Protein AF-A0A368YWU9-F1 (afdb_monomer_lite)

pLDDT: mean 90.57, std 8.55, range [46.53, 96.56]

Structure (mmCIF, N/CA/C/O backbone):
data_AF-A0A368YWU9-F1
#
_entry.id   AF-A0A368YWU9-F1
#
loop_
_atom_site.group_PDB
_atom_site.id
_atom_site.type_symbol
_atom_site.label_atom_id
_atom_site.label_alt_id
_atom_site.label_comp_id
_atom_site.label_asym_id
_atom_site.label_entity_id
_atom_site.label_seq_id
_atom_site.pdbx_PDB_ins_code
_atom_site.Cartn_x
_atom_site.Cartn_y
_atom_site.Cartn_z
_atom_site.occupancy
_atom_site.B_iso_or_equiv
_atom_site.auth_seq_id
_atom_site.auth_comp_id
_atom_site.auth_asym_id
_atom_site.auth_atom_id
_atom_site.pdbx_PDB_model_num
ATOM 1 N N . MET A 1 1 ? -7.629 -11.493 5.657 1.00 71.19 1 MET A N 1
ATOM 2 C CA . MET A 1 1 ? -8.142 -10.987 4.360 1.00 71.19 1 MET A CA 1
ATOM 3 C C . MET A 1 1 ? -7.750 -9.534 4.087 1.00 71.19 1 MET A C 1
ATOM 5 O O . MET A 1 1 ? -7.034 -9.295 3.125 1.00 71.19 1 MET A O 1
ATOM 9 N N . GLU A 1 2 ? -8.164 -8.543 4.888 1.00 77.88 2 GLU A N 1
ATOM 10 C CA . GLU A 1 2 ? -7.847 -7.125 4.590 1.00 77.88 2 GLU A CA 1
ATOM 11 C C . GLU A 1 2 ? -6.417 -6.693 4.933 1.00 77.88 2 GLU A C 1
ATO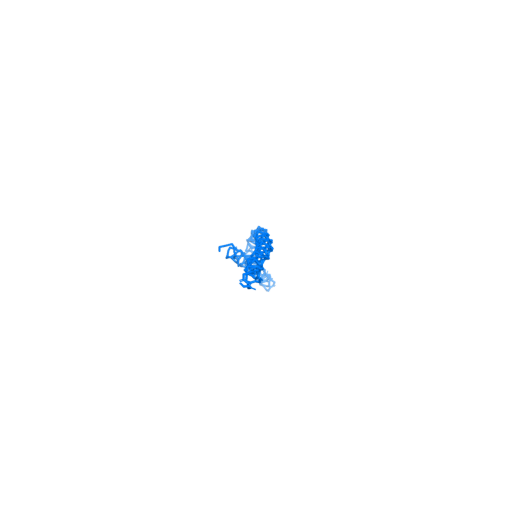M 13 O O . GLU A 1 2 ? -5.836 -5.877 4.215 1.00 77.88 2 GLU A O 1
ATOM 18 N N . GLU A 1 3 ? -5.835 -7.245 5.999 1.00 80.19 3 GLU A N 1
ATOM 19 C CA . GLU A 1 3 ? -4.421 -7.035 6.332 1.00 80.19 3 GLU A CA 1
ATOM 20 C C . GLU A 1 3 ? -3.502 -7.703 5.302 1.00 80.19 3 GLU A C 1
ATOM 22 O O . GLU A 1 3 ? -2.507 -7.112 4.885 1.00 80.19 3 GLU A O 1
ATOM 27 N N . ASP A 1 4 ? -3.875 -8.889 4.815 1.00 88.25 4 ASP A N 1
ATOM 28 C CA . ASP A 1 4 ? -3.155 -9.588 3.743 1.00 88.25 4 ASP A CA 1
ATOM 29 C C . ASP A 1 4 ? -3.191 -8.785 2.443 1.00 88.25 4 ASP A C 1
ATOM 31 O O . ASP A 1 4 ? -2.164 -8.617 1.784 1.00 88.25 4 ASP A O 1
ATOM 35 N N . ARG A 1 5 ? -4.354 -8.202 2.114 1.00 89.50 5 ARG A N 1
ATOM 36 C CA . ARG A 1 5 ? -4.494 -7.282 0.981 1.00 89.50 5 ARG A CA 1
ATOM 37 C C . ARG A 1 5 ? -3.580 -6.068 1.141 1.00 89.50 5 ARG A C 1
ATOM 39 O O . ARG A 1 5 ? -2.879 -5.718 0.199 1.00 89.50 5 ARG A O 1
ATOM 46 N N . TYR A 1 6 ? -3.539 -5.448 2.319 1.00 90.94 6 TYR A N 1
ATOM 47 C CA . TYR A 1 6 ? -2.643 -4.317 2.579 1.00 90.94 6 TYR A CA 1
ATOM 48 C C . TYR A 1 6 ? -1.164 -4.689 2.390 1.00 90.94 6 TYR A C 1
ATOM 50 O O . TYR A 1 6 ? -0.434 -3.972 1.704 1.00 90.94 6 TYR A O 1
ATOM 58 N N . ARG A 1 7 ? -0.731 -5.838 2.925 1.00 91.94 7 ARG A N 1
ATOM 59 C CA . ARG A 1 7 ? 0.643 -6.346 2.757 1.00 91.94 7 ARG A CA 1
ATOM 60 C C . ARG A 1 7 ? 0.982 -6.611 1.291 1.00 91.94 7 ARG A C 1
ATOM 62 O O . ARG A 1 7 ? 2.070 -6.250 0.844 1.00 91.94 7 ARG A O 1
ATOM 69 N N . LEU A 1 8 ? 0.053 -7.194 0.534 1.00 94.19 8 LEU A N 1
ATOM 70 C CA . LEU A 1 8 ? 0.229 -7.428 -0.898 1.00 94.19 8 LEU A CA 1
ATOM 71 C C . LEU A 1 8 ? 0.401 -6.107 -1.660 1.00 94.19 8 LEU A C 1
ATOM 73 O O . LEU A 1 8 ? 1.345 -5.961 -2.432 1.00 94.19 8 LEU A O 1
ATOM 77 N N . LEU A 1 9 ? -0.444 -5.111 -1.380 1.00 92.56 9 LEU A N 1
ATOM 78 C CA . LEU A 1 9 ? -0.342 -3.789 -2.002 1.00 92.56 9 LEU A CA 1
ATOM 79 C C . LEU A 1 9 ? 0.992 -3.096 -1.686 1.00 92.56 9 LEU A C 1
ATOM 81 O O . LEU A 1 9 ? 1.583 -2.469 -2.566 1.00 92.56 9 LEU A O 1
ATOM 85 N N . GLN A 1 10 ? 1.489 -3.227 -0.453 1.00 93.75 10 GLN A N 1
ATOM 86 C CA . GLN A 1 10 ? 2.806 -2.712 -0.074 1.00 93.75 10 GLN A CA 1
ATOM 87 C C . GLN A 1 10 ? 3.944 -3.418 -0.816 1.00 93.75 10 GLN A C 1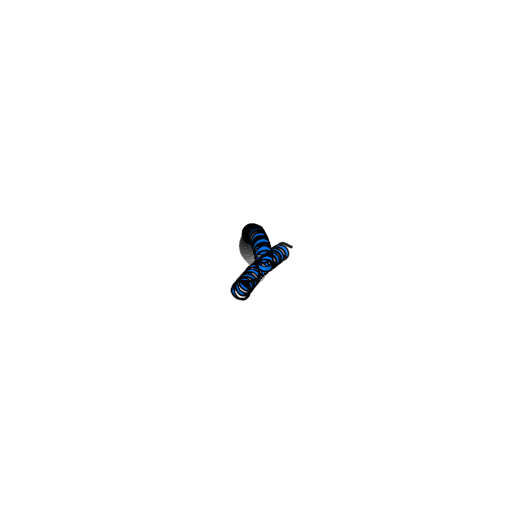
ATOM 89 O O . GLN A 1 10 ? 4.887 -2.755 -1.254 1.00 93.75 10 GLN A O 1
ATOM 94 N N . LYS A 1 11 ? 3.859 -4.743 -0.975 1.00 96.06 11 LYS A N 1
ATOM 95 C CA . LYS A 1 11 ? 4.839 -5.522 -1.738 1.00 96.06 11 LYS A CA 1
ATOM 96 C C . LYS A 1 11 ? 4.874 -5.067 -3.196 1.00 96.06 11 LYS A C 1
ATOM 98 O O . LYS A 1 11 ? 5.943 -4.703 -3.680 1.00 96.06 11 LYS A O 1
ATOM 103 N N . ASP A 1 12 ? 3.715 -4.987 -3.846 1.00 93.00 12 ASP A N 1
ATOM 104 C CA . ASP A 1 12 ? 3.594 -4.520 -5.230 1.00 93.00 12 ASP A CA 1
ATOM 105 C C . ASP A 1 12 ? 4.174 -3.109 -5.404 1.00 93.00 12 ASP A C 1
ATOM 107 O O . ASP A 1 12 ? 4.908 -2.834 -6.354 1.00 93.00 12 ASP A O 1
ATOM 111 N N . LEU A 1 13 ? 3.874 -2.201 -4.468 1.00 94.62 13 LEU A N 1
ATOM 112 C CA . LEU A 1 13 ? 4.416 -0.845 -4.476 1.00 94.62 13 LEU A CA 1
ATOM 113 C C . LEU A 1 13 ? 5.946 -0.851 -4.364 1.00 94.62 13 LEU A C 1
ATOM 115 O O . LEU A 1 13 ? 6.628 -0.092 -5.058 1.00 94.62 13 LEU A O 1
ATOM 119 N N . ASN A 1 14 ? 6.496 -1.697 -3.495 1.00 95.31 14 ASN A N 1
ATOM 120 C CA . ASN A 1 14 ? 7.938 -1.821 -3.334 1.00 95.31 14 ASN A CA 1
ATOM 121 C C . ASN A 1 14 ? 8.601 -2.378 -4.602 1.00 95.31 14 ASN A C 1
ATOM 123 O O . ASN A 1 14 ? 9.647 -1.887 -5.023 1.00 95.31 14 ASN A O 1
ATOM 127 N N . ASP A 1 15 ? 7.967 -3.346 -5.259 1.00 95.88 15 ASP A N 1
ATOM 128 C CA . ASP A 1 15 ? 8.454 -3.904 -6.518 1.00 95.88 15 ASP A CA 1
ATOM 129 C C . ASP A 1 15 ? 8.444 -2.858 -7.645 1.00 95.88 15 ASP A C 1
ATOM 131 O O . ASP A 1 15 ? 9.390 -2.793 -8.435 1.00 95.88 15 ASP A O 1
ATOM 135 N N . LEU A 1 16 ? 7.439 -1.975 -7.693 1.00 93.62 16 LEU A N 1
ATOM 136 C CA . LEU A 1 16 ? 7.424 -0.832 -8.617 1.00 93.62 16 LEU A CA 1
ATOM 137 C C . LEU A 1 16 ? 8.557 0.164 -8.325 1.00 93.62 16 LEU A C 1
ATOM 139 O O . LEU A 1 16 ? 9.212 0.626 -9.259 1.00 93.62 16 LEU A O 1
ATOM 143 N N . LYS A 1 17 ? 8.838 0.462 -7.049 1.00 93.50 17 LYS A N 1
ATOM 144 C CA . LYS A 1 17 ? 9.973 1.320 -6.658 1.00 93.50 17 LYS A CA 1
ATOM 145 C C . LYS A 1 17 ? 11.309 0.714 -7.089 1.00 93.50 17 LYS A C 1
ATOM 147 O O . LYS A 1 17 ? 12.120 1.409 -7.692 1.00 93.50 17 LYS A O 1
ATOM 152 N N . LYS A 1 18 ? 11.506 -0.588 -6.864 1.00 96.19 18 LYS A N 1
ATOM 153 C CA . LYS A 1 18 ? 12.708 -1.309 -7.315 1.00 96.19 18 LYS A CA 1
ATOM 154 C C . LYS A 1 18 ? 12.862 -1.287 -8.834 1.00 96.19 18 LYS A C 1
ATOM 156 O O . LYS A 1 18 ? 13.975 -1.138 -9.324 1.00 96.19 18 LYS A O 1
ATOM 161 N N . LYS A 1 19 ? 11.767 -1.431 -9.589 1.00 94.12 19 LYS A N 1
ATOM 162 C CA . LYS A 1 19 ? 11.798 -1.334 -11.057 1.00 94.12 19 LYS A CA 1
ATOM 163 C C . LYS A 1 19 ? 12.231 0.054 -11.532 1.00 94.12 19 LYS A C 1
ATOM 165 O O . LYS A 1 19 ? 13.054 0.130 -12.435 1.00 94.12 19 LYS A O 1
ATOM 170 N N . LEU A 1 20 ? 11.728 1.127 -10.918 1.00 93.69 20 LEU A N 1
ATOM 171 C CA . LEU A 1 20 ? 12.166 2.492 -11.241 1.00 93.69 20 LEU A CA 1
ATOM 172 C C . LEU A 1 20 ? 13.653 2.699 -10.948 1.00 93.69 20 LEU A C 1
ATOM 174 O O . LEU A 1 20 ? 14.360 3.260 -11.779 1.00 93.69 20 LEU A O 1
ATOM 178 N N . GLU A 1 21 ? 14.135 2.195 -9.812 1.00 94.88 21 GLU A N 1
ATOM 179 C CA . GLU A 1 21 ? 15.552 2.309 -9.457 1.00 94.88 21 GLU A CA 1
ATOM 180 C C . GLU A 1 21 ? 16.448 1.582 -10.466 1.00 94.88 21 GLU A C 1
ATOM 182 O O . GLU A 1 21 ? 17.441 2.134 -10.931 1.00 94.88 21 GLU A O 1
ATOM 187 N N . LYS A 1 22 ? 16.052 0.376 -10.895 1.00 94.81 22 LYS A N 1
ATOM 188 C CA . LYS A 1 22 ? 16.763 -0.352 -11.955 1.00 94.81 22 LYS A CA 1
ATOM 189 C C . LYS A 1 22 ? 16.821 0.439 -13.260 1.00 94.81 22 LYS A C 1
ATOM 191 O O . LYS A 1 22 ? 17.891 0.541 -13.846 1.00 94.81 22 LYS A O 1
ATOM 196 N N . ILE A 1 23 ? 15.706 1.039 -13.682 1.00 93.44 23 ILE A N 1
ATOM 197 C CA . ILE A 1 23 ? 15.664 1.875 -14.893 1.00 93.44 23 ILE A CA 1
ATOM 198 C C . ILE A 1 23 ? 16.618 3.066 -14.769 1.00 93.44 23 ILE A C 1
ATOM 200 O O . ILE A 1 23 ? 17.291 3.418 -15.737 1.00 93.44 23 ILE A O 1
ATOM 204 N N . LYS A 1 24 ? 16.693 3.690 -13.590 1.00 93.44 24 LYS A N 1
ATOM 205 C CA . LYS A 1 24 ? 17.603 4.810 -13.340 1.00 93.44 24 LYS A CA 1
ATOM 206 C C . LYS A 1 24 ? 19.067 4.383 -13.480 1.00 93.44 24 LYS A C 1
ATOM 208 O O . LYS A 1 24 ? 19.800 5.012 -14.239 1.00 93.44 24 LYS A O 1
ATOM 213 N N . ILE A 1 25 ? 19.448 3.281 -12.834 1.00 94.69 25 ILE A N 1
ATOM 214 C CA . ILE A 1 25 ? 20.800 2.709 -12.924 1.00 94.69 25 ILE A CA 1
ATOM 215 C C . ILE A 1 25 ? 21.134 2.337 -14.377 1.00 94.69 25 ILE A C 1
ATOM 217 O O . ILE A 1 25 ? 22.195 2.689 -14.884 1.00 94.69 25 ILE A O 1
ATOM 221 N N . GLU A 1 26 ? 20.216 1.678 -15.090 1.00 92.31 26 GLU A N 1
ATOM 222 C CA . GLU A 1 26 ? 20.405 1.327 -16.504 1.00 92.31 26 GLU A CA 1
ATOM 223 C C . GLU A 1 26 ? 20.635 2.564 -17.382 1.00 92.31 26 GLU A C 1
ATOM 225 O O . GLU A 1 26 ? 21.516 2.559 -18.242 1.00 92.31 26 GLU A O 1
ATOM 230 N N . LYS A 1 27 ? 19.876 3.646 -17.162 1.00 91.88 27 LYS A N 1
ATOM 231 C CA . LYS A 1 27 ? 20.075 4.910 -17.884 1.00 91.88 27 LYS A CA 1
ATOM 232 C C . LYS A 1 27 ? 21.444 5.512 -17.598 1.00 91.88 27 LYS A C 1
ATOM 234 O O . LYS A 1 27 ? 22.109 5.935 -18.540 1.00 91.88 27 LYS A O 1
ATOM 239 N N . GLU A 1 28 ? 21.859 5.556 -16.335 1.00 92.50 28 GLU A N 1
ATOM 240 C CA . GLU A 1 28 ? 23.174 6.070 -15.932 1.00 92.50 28 GLU A CA 1
ATOM 241 C C . GLU A 1 28 ? 24.311 5.282 -16.599 1.00 92.50 28 GLU A C 1
ATOM 243 O O . GLU A 1 28 ? 25.212 5.894 -17.177 1.00 92.50 28 GLU A O 1
ATOM 248 N N . ASN A 1 29 ? 24.208 3.950 -16.634 1.00 91.81 29 ASN A N 1
ATOM 249 C CA . ASN A 1 29 ? 25.170 3.082 -17.319 1.00 91.81 29 ASN A CA 1
ATOM 250 C C . ASN A 1 29 ? 25.234 3.368 -18.824 1.00 91.81 29 ASN A C 1
ATOM 252 O O . ASN A 1 29 ? 26.315 3.481 -19.397 1.00 91.81 29 ASN A O 1
ATOM 256 N N . ILE A 1 30 ? 24.085 3.551 -19.478 1.00 90.38 30 ILE A N 1
ATOM 257 C CA . ILE A 1 30 ? 24.052 3.885 -20.908 1.00 90.38 30 ILE A CA 1
ATOM 258 C C . ILE A 1 30 ? 24.659 5.264 -21.169 1.00 90.38 30 ILE A C 1
ATOM 260 O O . ILE A 1 30 ? 25.389 5.435 -22.141 1.00 90.38 30 ILE A O 1
ATOM 264 N N . PHE A 1 31 ? 24.407 6.251 -20.306 1.00 89.38 31 PHE A N 1
ATOM 265 C CA . PHE A 1 31 ? 25.053 7.559 -20.424 1.00 89.38 31 PHE A CA 1
ATOM 266 C C . PHE A 1 31 ? 26.568 7.491 -20.202 1.00 89.38 31 PHE A C 1
ATOM 268 O O . PHE A 1 31 ? 27.299 8.256 -20.831 1.00 89.38 31 PHE A O 1
ATOM 275 N N . ALA A 1 32 ? 27.056 6.605 -19.331 1.00 89.56 32 ALA A N 1
ATOM 276 C CA . ALA A 1 32 ? 28.487 6.344 -19.188 1.00 89.56 32 ALA A CA 1
ATOM 277 C C . ALA A 1 32 ? 29.072 5.758 -20.485 1.00 89.56 32 ALA A C 1
ATOM 279 O O . ALA A 1 32 ? 29.982 6.354 -21.056 1.00 89.56 32 ALA A O 1
ATOM 280 N N . HIS A 1 33 ? 28.460 4.703 -21.032 1.00 87.62 33 HIS A N 1
ATOM 281 C CA . HIS A 1 33 ? 28.897 4.097 -22.294 1.00 87.62 33 HIS A CA 1
ATOM 282 C C . HIS A 1 33 ? 28.858 5.062 -23.483 1.00 87.62 33 HIS A C 1
ATOM 284 O O . HIS A 1 33 ? 29.768 5.062 -24.306 1.00 87.62 33 HIS A O 1
ATOM 290 N N . LEU A 1 34 ? 27.837 5.919 -23.570 1.00 86.62 34 LEU A N 1
ATOM 291 C CA . LEU A 1 34 ? 27.744 6.948 -24.608 1.00 86.62 34 LEU A CA 1
ATOM 292 C C . LEU A 1 34 ? 28.868 7.990 -24.521 1.00 86.62 34 LEU A C 1
ATOM 294 O O . LEU A 1 34 ? 29.258 8.540 -25.548 1.00 86.62 34 LEU A O 1
ATOM 298 N N . ARG A 1 35 ? 29.372 8.282 -23.315 1.00 85.75 35 ARG A N 1
ATOM 299 C CA . ARG A 1 35 ? 30.499 9.205 -23.116 1.00 85.75 35 ARG A CA 1
ATOM 300 C C . ARG A 1 35 ? 31.832 8.568 -23.492 1.00 85.75 35 ARG A C 1
ATOM 302 O O . ARG A 1 35 ? 32.656 9.242 -24.096 1.00 85.75 35 ARG A O 1
ATOM 309 N N . GLU A 1 36 ? 32.025 7.295 -23.158 1.00 87.50 36 GLU A N 1
ATOM 310 C CA . GLU A 1 36 ? 33.260 6.555 -23.454 1.00 87.50 36 GLU A CA 1
ATOM 311 C C . GLU A 1 36 ? 33.378 6.192 -24.943 1.00 87.50 36 GLU A C 1
ATOM 313 O O . GLU A 1 36 ? 34.437 6.361 -25.538 1.00 87.50 36 GLU A O 1
ATOM 318 N N . ASN A 1 37 ? 32.273 5.775 -25.571 1.00 83.00 37 ASN A N 1
ATOM 319 C CA . ASN A 1 37 ? 32.238 5.268 -26.949 1.00 83.00 37 ASN A CA 1
ATOM 320 C C . ASN A 1 37 ? 31.567 6.247 -27.927 1.00 83.00 37 ASN A C 1
ATOM 322 O O . ASN A 1 37 ? 30.898 5.846 -28.881 1.00 83.00 37 ASN A O 1
ATOM 326 N N . GLY A 1 38 ? 31.722 7.551 -27.687 1.00 72.06 38 GLY A N 1
ATOM 327 C CA . GLY A 1 38 ? 31.047 8.615 -28.440 1.00 72.06 38 GLY A CA 1
ATOM 328 C C . GLY A 1 38 ? 31.349 8.649 -29.947 1.00 72.06 38 GLY A C 1
ATOM 329 O O . GLY A 1 38 ? 30.605 9.277 -30.696 1.00 72.06 38 GLY A O 1
ATOM 330 N N . SER A 1 39 ? 32.410 7.974 -30.395 1.00 78.81 39 SER A N 1
ATOM 331 C CA . SER A 1 39 ? 32.834 7.895 -31.797 1.00 78.81 39 SER A CA 1
ATOM 332 C C . SER A 1 39 ? 32.071 6.859 -32.633 1.00 78.81 39 SER A C 1
ATOM 334 O O . SER A 1 39 ? 32.056 6.984 -33.858 1.00 78.81 39 SER A O 1
ATOM 336 N N . ASP A 1 40 ? 31.411 5.870 -32.017 1.00 87.56 40 ASP A N 1
ATOM 337 C CA . ASP A 1 40 ? 30.589 4.896 -32.744 1.00 87.56 40 ASP A CA 1
ATOM 338 C C . ASP A 1 40 ? 29.168 5.442 -32.949 1.00 87.56 40 ASP A C 1
ATOM 340 O O . ASP A 1 40 ? 28.346 5.525 -32.026 1.00 87.56 40 ASP A O 1
ATOM 344 N N . LEU A 1 41 ? 28.884 5.831 -34.193 1.00 85.25 41 LEU A N 1
ATOM 345 C CA . LEU A 1 41 ? 27.620 6.437 -34.595 1.00 85.25 41 LEU A CA 1
ATOM 346 C C . LEU A 1 41 ? 26.433 5.465 -34.471 1.00 85.25 41 LEU A C 1
ATOM 348 O O . LEU A 1 41 ? 25.346 5.876 -34.059 1.00 85.25 41 LEU A O 1
ATOM 352 N N . TRP A 1 42 ? 26.627 4.188 -34.813 1.00 87.00 42 TRP A N 1
ATOM 353 C CA . TRP A 1 42 ? 25.559 3.184 -34.790 1.00 87.00 42 TRP A CA 1
ATOM 354 C C . TRP A 1 42 ? 25.170 2.851 -33.356 1.00 87.00 42 TRP A C 1
ATOM 356 O O . TRP A 1 42 ? 23.990 2.912 -32.999 1.00 87.00 42 TRP A O 1
ATOM 366 N N . LEU A 1 43 ? 26.176 2.634 -32.509 1.00 85.81 43 LEU A N 1
ATOM 367 C CA . LEU A 1 43 ? 25.991 2.406 -31.082 1.00 85.81 43 LEU A CA 1
ATOM 368 C C . LEU A 1 43 ? 25.281 3.593 -30.405 1.00 85.81 43 LEU A C 1
ATOM 370 O O . LEU A 1 43 ? 24.362 3.413 -29.603 1.00 85.81 43 LEU A O 1
ATOM 374 N N . ASN A 1 44 ? 25.636 4.824 -30.788 1.00 86.25 44 ASN A N 1
ATOM 375 C CA . ASN A 1 44 ? 24.970 6.038 -30.315 1.00 86.25 44 ASN A CA 1
ATOM 376 C C . ASN A 1 44 ? 23.480 6.087 -30.682 1.00 86.25 44 ASN A C 1
ATOM 378 O O . ASN A 1 44 ? 22.641 6.443 -29.846 1.00 86.25 44 ASN A O 1
ATOM 382 N N . ILE A 1 45 ? 23.139 5.761 -31.931 1.00 89.38 45 ILE A N 1
ATOM 383 C CA . ILE A 1 45 ? 21.751 5.758 -32.409 1.00 89.38 45 ILE A CA 1
ATOM 384 C C . ILE A 1 45 ? 20.922 4.736 -31.625 1.00 89.38 45 ILE A C 1
ATOM 386 O O . ILE A 1 45 ? 19.816 5.059 -31.172 1.00 89.38 45 ILE A O 1
ATOM 390 N N . ASP A 1 46 ? 21.451 3.533 -31.422 1.00 90.00 46 ASP A N 1
ATOM 391 C CA . ASP A 1 46 ? 20.736 2.461 -30.734 1.00 90.00 46 ASP A CA 1
ATOM 392 C C . ASP A 1 46 ? 20.551 2.750 -29.244 1.00 90.00 46 ASP A C 1
ATOM 394 O O . ASP A 1 46 ? 19.433 2.630 -28.726 1.00 90.00 46 ASP A O 1
ATOM 398 N N . TYR A 1 47 ? 21.580 3.258 -28.563 1.00 90.19 47 TYR A N 1
ATOM 399 C CA . TYR A 1 47 ? 21.450 3.682 -27.170 1.00 90.19 47 TYR A CA 1
ATOM 400 C C . TYR A 1 47 ? 20.470 4.843 -26.995 1.00 90.19 47 TYR A C 1
ATOM 402 O O . TYR A 1 47 ? 19.681 4.834 -26.050 1.00 90.19 47 TYR A O 1
ATOM 410 N N . ARG A 1 48 ? 20.425 5.816 -27.915 1.00 88.62 48 ARG A N 1
ATOM 411 C CA . ARG A 1 48 ? 19.419 6.895 -27.867 1.00 88.62 48 ARG A CA 1
ATOM 412 C C . ARG A 1 48 ? 17.996 6.361 -28.032 1.00 88.62 48 ARG A C 1
ATOM 414 O O . ARG A 1 48 ? 17.100 6.776 -27.290 1.00 88.62 48 ARG A O 1
ATOM 421 N N . LYS A 1 49 ? 17.772 5.421 -28.959 1.00 92.12 49 LYS A N 1
ATOM 422 C CA . LYS A 1 49 ? 16.469 4.746 -29.119 1.00 92.12 49 LYS A CA 1
ATOM 423 C C . LYS A 1 49 ? 16.084 3.982 -27.853 1.00 92.12 49 LYS A C 1
ATOM 425 O O . LYS A 1 49 ? 14.936 4.066 -27.414 1.00 92.12 49 LYS A O 1
ATOM 430 N N . TYR A 1 50 ? 17.031 3.271 -27.246 1.00 92.19 50 TYR A N 1
ATOM 431 C CA . TYR A 1 50 ? 16.798 2.546 -26.001 1.00 92.19 50 TYR A CA 1
ATOM 432 C C . TYR A 1 50 ? 16.480 3.494 -24.836 1.00 92.19 50 TYR A C 1
ATOM 434 O O . TYR A 1 50 ? 15.493 3.284 -24.134 1.00 92.19 50 TYR A O 1
ATOM 442 N N . LEU A 1 51 ? 17.226 4.594 -24.676 1.00 92.69 51 LEU A N 1
ATOM 443 C CA . LEU A 1 51 ? 16.956 5.624 -23.664 1.00 92.69 51 LEU A CA 1
ATOM 444 C C . LEU A 1 51 ? 15.554 6.225 -23.810 1.00 92.69 51 LEU A C 1
ATOM 446 O O . LEU A 1 51 ? 14.888 6.473 -22.803 1.00 92.69 51 LEU A O 1
ATOM 450 N N . LYS A 1 52 ? 15.078 6.425 -25.046 1.00 94.38 52 LYS A N 1
ATOM 451 C CA . LYS A 1 52 ? 13.700 6.860 -25.301 1.00 94.38 52 LYS A CA 1
ATOM 452 C C . LYS A 1 52 ? 12.687 5.833 -24.783 1.00 94.38 52 LYS A C 1
ATOM 454 O O . LYS A 1 52 ? 11.816 6.202 -23.999 1.00 94.38 52 LYS A O 1
ATOM 459 N N . LYS A 1 53 ? 12.846 4.550 -25.129 1.00 94.25 53 LYS A N 1
ATOM 460 C CA . LYS A 1 53 ? 11.979 3.468 -24.616 1.00 94.25 53 LYS A CA 1
ATOM 461 C C . LYS A 1 53 ? 12.001 3.393 -23.086 1.00 94.25 53 LYS A C 1
ATOM 463 O O . LYS A 1 53 ? 10.963 3.218 -22.458 1.00 94.25 53 LYS A O 1
ATOM 468 N N . GLN A 1 54 ? 13.170 3.584 -22.479 1.00 92.44 54 GLN A N 1
ATOM 469 C CA . GLN A 1 54 ? 13.330 3.603 -21.026 1.00 92.44 54 GLN A CA 1
ATOM 470 C C . GLN A 1 54 ? 12.658 4.814 -20.359 1.00 92.44 54 GLN A C 1
ATOM 472 O O . GLN A 1 54 ? 12.207 4.719 -19.222 1.00 92.44 54 GLN A O 1
ATOM 477 N N . ARG A 1 55 ? 12.561 5.972 -21.028 1.00 93.38 55 ARG A N 1
ATOM 478 C CA . ARG A 1 55 ? 11.756 7.115 -20.544 1.00 93.38 55 ARG A CA 1
ATOM 479 C C . ARG A 1 55 ? 10.264 6.804 -20.573 1.00 93.38 55 ARG A C 1
ATOM 481 O O . ARG A 1 55 ? 9.599 6.996 -19.563 1.00 93.38 55 ARG A O 1
ATOM 488 N N . GLU A 1 56 ? 9.771 6.252 -21.676 1.00 94.88 56 GLU A N 1
ATOM 489 C CA . GLU A 1 56 ? 8.363 5.850 -21.795 1.00 94.88 56 GLU A CA 1
ATOM 490 C C . GLU A 1 56 ? 7.987 4.779 -20.755 1.00 94.88 56 GLU A C 1
ATOM 492 O O . GLU A 1 56 ? 6.901 4.810 -20.174 1.00 94.88 56 GLU A O 1
ATOM 497 N N . LEU A 1 57 ? 8.890 3.829 -20.492 1.00 93.81 57 LEU A N 1
ATOM 498 C CA . LEU A 1 57 ? 8.693 2.811 -19.463 1.00 93.81 57 LEU A CA 1
ATOM 499 C C . LEU A 1 57 ? 8.698 3.409 -18.050 1.00 93.81 57 LEU A C 1
ATOM 501 O O . LEU A 1 57 ? 7.833 3.062 -17.245 1.00 93.81 57 LEU A O 1
ATOM 505 N N . GLU A 1 58 ? 9.638 4.309 -17.752 1.00 93.56 58 GLU A N 1
ATOM 506 C CA . GLU A 1 58 ? 9.707 5.009 -16.465 1.00 93.56 58 GLU A CA 1
ATOM 507 C C . GLU A 1 58 ? 8.410 5.768 -16.177 1.00 93.56 58 GLU A C 1
ATOM 509 O O . GLU A 1 58 ? 7.844 5.632 -15.094 1.00 93.56 58 GLU A O 1
ATOM 514 N N . GLU A 1 59 ? 7.898 6.511 -17.159 1.00 95.44 59 GLU A N 1
ATOM 515 C CA . GLU A 1 59 ? 6.658 7.271 -17.023 1.00 95.44 59 GLU A CA 1
ATOM 516 C C . GLU A 1 59 ? 5.465 6.352 -16.733 1.00 95.44 59 GLU A C 1
ATOM 518 O O . GLU A 1 59 ? 4.739 6.561 -15.758 1.00 95.44 59 GLU A O 1
ATOM 523 N N . LYS A 1 60 ? 5.322 5.256 -17.491 1.00 95.75 60 LYS A N 1
ATOM 524 C CA . LYS A 1 60 ? 4.274 4.247 -17.257 1.00 95.75 60 LYS A CA 1
ATOM 525 C C . LYS A 1 60 ? 4.349 3.639 -15.857 1.00 95.75 60 LYS A C 1
ATOM 527 O O . LYS A 1 60 ? 3.319 3.449 -15.209 1.00 95.75 60 LYS A O 1
ATOM 532 N N . ILE A 1 61 ? 5.548 3.305 -15.380 1.00 93.94 61 ILE A N 1
ATOM 533 C CA . ILE A 1 61 ? 5.730 2.731 -14.040 1.00 93.94 61 ILE A CA 1
ATOM 534 C C . ILE A 1 61 ? 5.485 3.788 -12.956 1.00 93.94 61 ILE A C 1
ATOM 536 O O . ILE A 1 61 ? 4.906 3.466 -11.921 1.00 93.94 61 ILE A O 1
ATOM 540 N N . SER A 1 62 ? 5.862 5.045 -13.194 1.00 93.56 62 SER A N 1
ATOM 541 C CA . SER A 1 62 ? 5.629 6.165 -12.277 1.00 93.56 62 SER A CA 1
ATOM 542 C C . SER A 1 62 ? 4.137 6.435 -12.068 1.00 93.56 62 SER A C 1
ATOM 544 O O . SER A 1 62 ? 3.691 6.566 -10.926 1.00 93.56 62 SER A O 1
ATOM 546 N N . VAL A 1 63 ? 3.339 6.417 -13.142 1.00 96.25 63 VAL A N 1
ATOM 547 C CA . VAL A 1 63 ? 1.872 6.518 -13.055 1.00 96.25 63 VAL A CA 1
ATOM 548 C C . VAL A 1 63 ? 1.301 5.363 -12.228 1.00 96.25 63 VAL A C 1
ATOM 550 O O . VAL A 1 63 ? 0.632 5.606 -11.223 1.00 96.25 63 VAL A O 1
ATOM 553 N N . LYS A 1 64 ? 1.665 4.115 -12.555 1.00 93.75 64 LYS A N 1
ATOM 554 C CA . LYS A 1 64 ? 1.224 2.929 -11.795 1.00 93.75 64 LYS A CA 1
ATOM 555 C C . LYS A 1 64 ? 1.619 2.986 -10.321 1.00 93.75 64 LYS A C 1
ATOM 557 O O . LYS A 1 64 ? 0.853 2.572 -9.455 1.00 93.75 64 LYS A O 1
ATOM 562 N N . LYS A 1 65 ? 2.813 3.500 -10.012 1.00 95.12 65 LYS A N 1
ATOM 563 C CA . LYS A 1 65 ? 3.275 3.693 -8.633 1.00 95.12 65 LYS A CA 1
ATOM 564 C C . LYS A 1 65 ? 2.354 4.657 -7.883 1.00 95.12 65 LYS A C 1
ATOM 566 O O . LYS A 1 65 ? 1.942 4.325 -6.777 1.00 95.12 65 LYS A O 1
ATOM 571 N N . ARG A 1 66 ? 2.004 5.807 -8.473 1.00 94.75 66 ARG A N 1
ATOM 572 C CA . ARG A 1 66 ? 1.105 6.797 -7.847 1.00 94.75 66 ARG A CA 1
ATOM 573 C C . ARG A 1 66 ? -0.287 6.223 -7.587 1.00 94.75 66 ARG A C 1
ATOM 575 O O . ARG A 1 66 ? -0.832 6.405 -6.502 1.00 94.75 66 ARG A O 1
ATOM 582 N N . GLU A 1 67 ? -0.839 5.493 -8.553 1.00 95.00 67 GLU A N 1
ATOM 583 C CA . GLU A 1 67 ? -2.123 4.797 -8.395 1.00 95.00 67 GLU A CA 1
ATOM 584 C C . GLU A 1 67 ? -2.070 3.795 -7.235 1.00 95.00 67 GLU A C 1
ATOM 586 O O . GLU A 1 67 ? -2.948 3.781 -6.370 1.00 95.00 67 GLU A O 1
ATOM 591 N N . LYS A 1 68 ? -0.992 3.006 -7.163 1.00 93.81 68 LYS A N 1
ATOM 592 C CA . LYS A 1 68 ? -0.797 2.018 -6.100 1.00 93.81 68 LYS A CA 1
ATOM 593 C C . LYS A 1 68 ? -0.591 2.662 -4.729 1.00 93.81 68 LYS A C 1
ATOM 595 O O . LYS A 1 68 ? -1.113 2.157 -3.741 1.00 93.81 68 LYS A O 1
ATOM 600 N N . GLU A 1 69 ? 0.116 3.790 -4.648 1.00 94.31 69 GLU A N 1
ATOM 601 C CA . GLU A 1 69 ? 0.253 4.575 -3.411 1.00 94.31 69 GLU A CA 1
ATOM 602 C C . GLU A 1 69 ? -1.108 5.067 -2.906 1.00 94.31 69 GLU A C 1
ATOM 604 O O . GLU A 1 69 ? -1.398 4.970 -1.709 1.00 94.31 69 GLU A O 1
ATOM 609 N N . ALA A 1 70 ? -1.975 5.528 -3.811 1.00 95.69 70 ALA A N 1
ATOM 610 C CA . ALA A 1 70 ? -3.338 5.906 -3.463 1.00 95.69 70 ALA A CA 1
ATOM 611 C C . ALA A 1 70 ? -4.159 4.701 -2.968 1.00 95.69 70 ALA A C 1
ATOM 613 O O . ALA A 1 70 ? -4.896 4.827 -1.988 1.00 95.69 70 ALA A O 1
ATOM 614 N N . GLU A 1 71 ? -4.013 3.529 -3.592 1.00 94.50 71 GLU A N 1
ATOM 615 C CA . GLU A 1 71 ? -4.689 2.297 -3.165 1.00 94.50 71 GLU A CA 1
ATOM 616 C C . GLU A 1 71 ? -4.231 1.839 -1.769 1.00 94.50 71 GLU A C 1
ATOM 618 O O . GLU A 1 71 ? -5.065 1.571 -0.903 1.00 94.50 71 GLU A O 1
ATOM 623 N N . VAL A 1 72 ? -2.918 1.834 -1.510 1.00 94.44 72 VAL A N 1
ATOM 624 C CA . VAL A 1 72 ? -2.341 1.525 -0.188 1.00 94.44 72 VAL A CA 1
ATOM 625 C C . VAL A 1 72 ? -2.901 2.467 0.876 1.00 94.44 72 VAL A C 1
ATOM 627 O O . VAL A 1 72 ? -3.306 2.015 1.948 1.00 94.44 72 VAL A O 1
ATOM 630 N N . LYS A 1 73 ? -2.972 3.771 0.583 1.00 94.50 73 LYS A N 1
ATOM 631 C CA . LYS A 1 73 ? -3.497 4.773 1.520 1.00 94.50 73 LYS A CA 1
ATOM 632 C C . LYS A 1 73 ? -4.980 4.553 1.825 1.00 94.50 73 LYS A C 1
ATOM 634 O O . LYS A 1 73 ? -5.382 4.630 2.984 1.00 94.50 73 LYS A O 1
ATOM 639 N N . LYS A 1 74 ? -5.790 4.242 0.808 1.00 94.31 74 LYS A N 1
ATOM 640 C CA . LYS A 1 74 ? -7.208 3.898 0.996 1.00 94.31 74 LYS A CA 1
ATOM 641 C C . LYS A 1 74 ? -7.363 2.665 1.885 1.00 94.31 74 LYS A C 1
ATOM 643 O O . LYS A 1 74 ? -8.128 2.708 2.844 1.00 94.31 74 LYS A O 1
ATOM 648 N N . GLN A 1 75 ? -6.602 1.606 1.615 1.00 93.75 75 GLN A N 1
ATOM 649 C CA . GLN A 1 75 ? -6.660 0.378 2.407 1.00 93.75 75 GLN A CA 1
ATOM 650 C C . GLN A 1 75 ? -6.218 0.607 3.861 1.00 93.75 75 GLN A C 1
ATOM 652 O O . GLN A 1 75 ? -6.830 0.069 4.781 1.00 93.75 75 GLN A O 1
ATOM 657 N N . LEU A 1 76 ? -5.198 1.442 4.084 1.00 92.94 76 LEU A N 1
ATOM 658 C CA . LEU A 1 76 ? -4.769 1.826 5.429 1.00 92.94 76 LEU A CA 1
ATOM 659 C C . LEU A 1 76 ? -5.890 2.528 6.205 1.00 92.94 76 LEU A C 1
ATOM 661 O O . LEU A 1 76 ? -6.119 2.204 7.368 1.00 92.94 76 LEU A O 1
ATOM 665 N N . ASN A 1 77 ? -6.609 3.452 5.564 1.00 94.44 77 ASN A N 1
ATOM 666 C CA . ASN A 1 77 ? -7.725 4.149 6.202 1.00 94.44 77 ASN A CA 1
ATOM 667 C C . ASN A 1 77 ? -8.833 3.176 6.625 1.00 94.44 77 ASN A C 1
ATOM 669 O O . ASN A 1 77 ? -9.318 3.274 7.747 1.00 94.44 77 ASN A O 1
ATOM 673 N N . VAL A 1 78 ? -9.176 2.197 5.780 1.00 94.56 78 VAL A N 1
ATOM 674 C CA . VAL A 1 78 ? -10.168 1.159 6.124 1.00 94.56 78 VAL A CA 1
ATOM 675 C C . VAL A 1 78 ? -9.737 0.373 7.364 1.00 94.56 78 VAL A C 1
ATOM 677 O O . VAL A 1 78 ? -10.527 0.194 8.289 1.00 94.56 78 VAL A O 1
ATOM 680 N N . LEU A 1 79 ? -8.474 -0.060 7.421 1.00 93.88 79 LEU A N 1
ATOM 681 C CA . LEU A 1 79 ? -7.946 -0.783 8.583 1.00 93.88 79 LEU A CA 1
ATOM 682 C C . LEU A 1 79 ? -7.981 0.072 9.859 1.00 93.88 79 LEU A C 1
ATOM 684 O O . LEU A 1 79 ? -8.286 -0.434 10.940 1.00 93.88 79 LEU A O 1
ATOM 688 N N . MET A 1 80 ? -7.690 1.368 9.740 1.00 93.75 80 MET A N 1
ATOM 689 C CA . MET A 1 80 ? -7.723 2.299 10.867 1.00 93.75 80 MET A CA 1
ATOM 690 C C . MET A 1 80 ? -9.139 2.531 11.393 1.00 93.75 80 MET A C 1
ATOM 692 O O . MET A 1 80 ? -9.324 2.518 12.611 1.00 93.75 80 MET A O 1
ATOM 696 N N . GLU A 1 81 ? -10.128 2.690 10.514 1.00 94.81 81 GLU A N 1
ATOM 697 C CA . GLU A 1 81 ? -11.534 2.818 10.916 1.00 94.81 81 GLU A CA 1
ATOM 698 C C . GLU A 1 81 ? -12.025 1.554 11.624 1.00 94.81 81 GLU A C 1
ATOM 700 O O . GLU A 1 81 ? -12.487 1.631 12.761 1.00 94.81 81 GLU A O 1
ATOM 705 N N . LYS A 1 82 ? -11.769 0.365 11.067 1.00 93.81 82 LYS A N 1
ATOM 706 C CA . LYS A 1 82 ? -12.124 -0.897 11.740 1.00 93.81 82 LYS A CA 1
ATOM 707 C C . LYS A 1 82 ? -11.465 -1.055 13.102 1.00 93.81 82 LYS A C 1
ATOM 709 O O . LYS A 1 82 ? -12.058 -1.590 14.038 1.00 93.81 82 LYS A O 1
ATOM 714 N N . ARG A 1 83 ? -10.222 -0.591 13.245 1.00 94.06 83 ARG A N 1
ATOM 715 C CA . ARG A 1 83 ? -9.534 -0.591 14.540 1.00 94.06 83 ARG A CA 1
ATOM 716 C C . ARG A 1 83 ? -10.206 0.352 15.538 1.00 94.06 83 ARG A C 1
ATOM 718 O O . ARG A 1 83 ? -10.264 0.020 16.721 1.00 94.06 83 ARG A O 1
ATOM 725 N N . ARG A 1 84 ? -10.687 1.516 15.094 1.00 95.00 84 ARG A N 1
ATOM 726 C CA . ARG A 1 84 ? -11.446 2.455 15.935 1.00 95.00 84 ARG A CA 1
ATOM 727 C C . ARG A 1 84 ? -12.777 1.847 16.361 1.00 95.00 84 ARG A C 1
ATOM 729 O O . ARG A 1 84 ? -13.060 1.837 17.553 1.00 95.00 84 ARG A O 1
ATOM 736 N N . GLU A 1 85 ? -13.528 1.275 15.425 1.00 94.75 85 GLU A N 1
ATOM 737 C CA . GLU A 1 85 ? -14.802 0.596 15.691 1.00 94.75 85 GLU A CA 1
ATOM 738 C C . GLU A 1 85 ? -14.648 -0.521 16.728 1.00 94.75 85 GLU A C 1
ATOM 740 O O . GLU A 1 85 ? -15.390 -0.553 17.708 1.00 94.75 85 GLU A O 1
ATOM 745 N N . ARG A 1 86 ? -13.633 -1.385 16.575 1.00 94.06 86 ARG A N 1
ATOM 746 C CA . ARG A 1 86 ? -13.335 -2.452 17.547 1.00 94.06 86 ARG A CA 1
ATOM 747 C C . ARG A 1 86 ? -13.093 -1.907 18.949 1.00 94.06 86 ARG A C 1
ATOM 749 O O . ARG A 1 86 ? -13.723 -2.376 19.887 1.00 94.06 86 ARG A O 1
ATOM 756 N N . LYS A 1 87 ? -12.248 -0.881 19.084 1.00 95.62 87 LYS A N 1
ATOM 757 C CA . LYS A 1 87 ? -11.969 -0.249 20.384 1.00 95.62 87 LYS A CA 1
ATOM 758 C C . LYS A 1 87 ? -13.214 0.366 21.015 1.00 95.62 87 LYS A C 1
ATOM 760 O O . LYS A 1 87 ? -13.371 0.330 22.231 1.00 95.62 87 LYS A O 1
ATOM 765 N N . THR A 1 88 ? -14.082 0.972 20.209 1.00 95.62 88 THR A N 1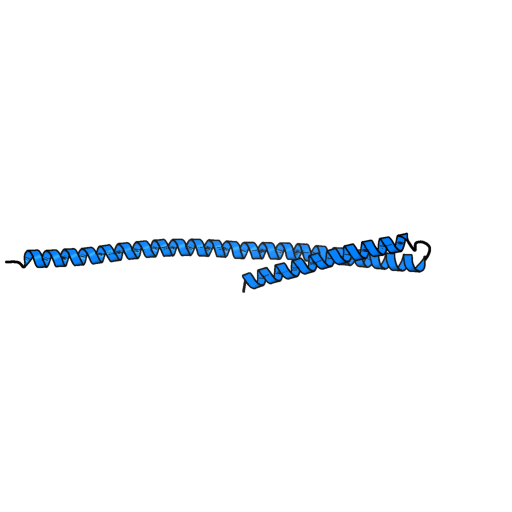
ATOM 766 C CA . THR A 1 88 ? -15.352 1.521 20.699 1.00 95.62 88 THR A CA 1
ATOM 767 C C . THR A 1 88 ? -16.258 0.406 21.208 1.00 95.62 88 THR A C 1
ATOM 769 O O . THR A 1 88 ? -16.824 0.527 22.291 1.00 95.62 88 THR A O 1
ATOM 772 N N . LEU A 1 89 ? -16.356 -0.696 20.465 1.00 95.75 89 LEU A N 1
ATOM 773 C CA . LEU A 1 89 ? -17.177 -1.845 20.833 1.00 95.75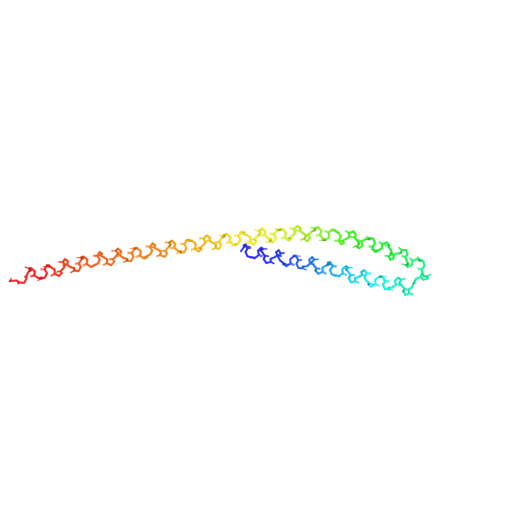 89 LEU A CA 1
ATOM 774 C C . LEU A 1 89 ? -16.649 -2.570 22.081 1.00 95.75 89 LEU A C 1
ATOM 776 O O . LEU A 1 89 ? -17.441 -2.951 22.935 1.00 95.75 89 LEU A O 1
ATOM 780 N N . GLU A 1 90 ? -15.330 -2.707 22.224 1.00 95.62 90 GLU A N 1
ATOM 781 C CA . GLU A 1 90 ? -14.683 -3.228 23.438 1.00 95.62 90 GLU A CA 1
ATOM 782 C C . GLU A 1 90 ? -15.049 -2.388 24.665 1.00 95.62 90 GLU A C 1
ATOM 784 O O . GLU A 1 90 ? -15.557 -2.928 25.642 1.00 95.62 90 GLU A O 1
ATOM 789 N N . LYS A 1 91 ? -14.928 -1.058 24.578 1.00 96.56 91 LYS A N 1
ATOM 790 C CA . LYS A 1 91 ? -15.312 -0.154 25.676 1.00 96.56 91 LYS A CA 1
ATOM 791 C C . LYS A 1 91 ? -16.791 -0.233 26.044 1.00 96.56 91 LYS A C 1
ATOM 793 O O . LYS A 1 91 ? -17.148 -0.037 27.202 1.00 96.56 91 LYS A O 1
ATOM 798 N N . LEU A 1 92 ? -17.670 -0.438 25.063 1.00 95.88 92 LEU A N 1
ATOM 799 C CA . LEU A 1 92 ? -19.099 -0.613 25.329 1.00 95.88 92 LEU A CA 1
ATOM 800 C C . LEU A 1 92 ? -19.356 -1.934 26.061 1.00 95.88 92 LEU A C 1
ATOM 802 O O . LEU A 1 92 ? -20.062 -1.926 27.065 1.00 95.88 92 LEU A O 1
ATOM 806 N N . LYS A 1 93 ? -18.719 -3.026 25.620 1.00 95.19 93 LYS A N 1
ATOM 807 C CA . LYS A 1 93 ? -18.791 -4.335 26.283 1.00 95.19 93 LYS A CA 1
ATOM 808 C C . LYS A 1 93 ? -18.258 -4.300 27.710 1.00 95.19 93 LYS A C 1
ATOM 810 O O . LYS A 1 93 ? -18.888 -4.870 28.592 1.00 95.19 93 LYS A O 1
ATOM 815 N N . GLU A 1 94 ? -17.135 -3.626 27.947 1.00 95.69 94 GLU A N 1
ATOM 816 C CA . GLU A 1 94 ? -16.580 -3.436 29.293 1.00 95.69 94 GLU A CA 1
ATOM 817 C C . GLU A 1 94 ? -17.605 -2.759 30.209 1.00 95.69 94 GLU A C 1
ATOM 819 O O . GLU A 1 94 ? -17.949 -3.304 31.253 1.00 95.69 94 GLU A O 1
ATOM 824 N N . LYS A 1 95 ? -18.190 -1.636 29.771 1.00 96.31 95 LYS A N 1
ATOM 825 C CA . LYS A 1 95 ? -19.219 -0.920 30.545 1.00 96.31 95 LYS A CA 1
ATOM 826 C C . LYS A 1 95 ? -20.466 -1.757 30.812 1.00 96.31 95 LYS A C 1
ATOM 828 O O . LYS A 1 95 ? -21.070 -1.638 31.873 1.00 96.31 95 LYS A O 1
ATOM 833 N N . GLU A 1 96 ? -20.903 -2.538 29.832 1.00 95.38 96 GLU A N 1
ATOM 834 C CA . GLU A 1 96 ? -22.067 -3.414 29.972 1.00 95.38 96 GLU A CA 1
ATOM 835 C C . GLU A 1 96 ? -21.783 -4.559 30.949 1.00 95.38 96 GLU A C 1
ATOM 837 O O . GLU A 1 96 ? -22.606 -4.851 31.811 1.00 95.38 96 GLU A O 1
ATOM 842 N N . THR A 1 97 ? -20.575 -5.118 30.895 1.00 95.12 97 THR A N 1
ATOM 843 C CA . THR A 1 97 ? -20.110 -6.152 31.825 1.00 95.12 97 THR A CA 1
ATOM 844 C C . THR A 1 97 ? -20.007 -5.608 33.251 1.00 95.12 97 THR A C 1
ATOM 846 O O . THR A 1 97 ? -20.482 -6.245 34.184 1.00 95.12 97 THR A O 1
ATOM 849 N N . GLU A 1 98 ? -19.451 -4.408 33.436 1.00 96.31 98 GLU A N 1
ATOM 850 C CA . GLU A 1 98 ? -19.389 -3.736 34.741 1.00 96.31 98 GLU A CA 1
ATOM 851 C C . GLU A 1 98 ? -20.782 -3.489 35.332 1.00 96.31 98 GLU A C 1
ATOM 853 O O . GLU A 1 98 ? -21.002 -3.729 36.520 1.00 96.31 98 GLU A O 1
ATOM 858 N N . LYS A 1 99 ? -21.733 -3.025 34.509 1.00 96.44 99 LYS A N 1
ATOM 859 C CA . LYS A 1 99 ? -23.129 -2.842 34.933 1.00 96.44 99 LYS A CA 1
ATOM 860 C C . LYS A 1 99 ? -23.762 -4.161 35.350 1.00 96.44 99 LYS A C 1
ATOM 862 O O . LYS A 1 99 ? -24.316 -4.226 36.441 1.00 96.44 99 LYS A O 1
ATOM 867 N N . PHE A 1 100 ? -23.620 -5.194 34.523 1.00 96.12 100 PHE A N 1
ATOM 868 C CA . PHE A 1 100 ? -24.145 -6.524 34.809 1.00 96.12 100 PHE A CA 1
ATOM 869 C C . PHE A 1 100 ? -23.591 -7.081 36.124 1.00 96.12 100 PHE A C 1
ATOM 871 O O . PHE A 1 100 ? -24.359 -7.508 36.977 1.00 96.12 100 PHE A O 1
ATOM 878 N N . ILE A 1 101 ? -22.270 -7.015 36.332 1.00 96.12 101 ILE A N 1
ATOM 879 C CA . ILE A 1 101 ? -21.635 -7.473 37.577 1.00 96.12 101 ILE A CA 1
ATOM 880 C C . ILE A 1 101 ? -22.183 -6.696 38.777 1.00 96.12 101 ILE A C 1
ATOM 882 O O . ILE A 1 101 ? -22.470 -7.283 39.815 1.00 96.12 101 ILE A O 1
ATOM 886 N N . LYS A 1 102 ? -22.342 -5.376 38.650 1.00 96.56 102 LYS A N 1
ATOM 887 C CA . LYS A 1 102 ? -22.867 -4.546 39.735 1.00 96.56 102 LYS A CA 1
ATOM 888 C C . LYS A 1 102 ? -24.315 -4.895 40.081 1.00 96.56 102 LYS A C 1
ATOM 890 O O . LYS A 1 102 ? -24.644 -4.949 41.260 1.00 96.56 102 LYS A O 1
ATOM 895 N N . GLU A 1 103 ? -25.165 -5.096 39.080 1.00 95.38 103 GLU A N 1
ATOM 896 C CA . GLU A 1 103 ? -26.562 -5.502 39.273 1.00 95.38 103 GLU A CA 1
ATOM 897 C C . GLU A 1 103 ? -26.642 -6.889 39.916 1.00 95.38 103 GLU A C 1
ATOM 899 O O . GLU A 1 103 ? -27.305 -7.040 40.937 1.00 95.38 103 GLU A O 1
ATOM 904 N N . PHE A 1 104 ? -25.866 -7.848 39.409 1.00 96.12 104 PHE A N 1
ATOM 905 C CA . PHE A 1 104 ? -25.765 -9.193 39.969 1.00 96.12 104 PHE A CA 1
ATOM 906 C C . PHE A 1 104 ? -25.364 -9.182 41.453 1.00 96.12 104 PHE A C 1
ATOM 908 O O . PHE A 1 104 ? -26.046 -9.780 42.279 1.00 96.12 104 PHE A O 1
ATOM 915 N N . LEU A 1 105 ? -24.309 -8.442 41.817 1.00 95.38 105 LEU A N 1
ATOM 916 C CA . LEU A 1 105 ? -23.858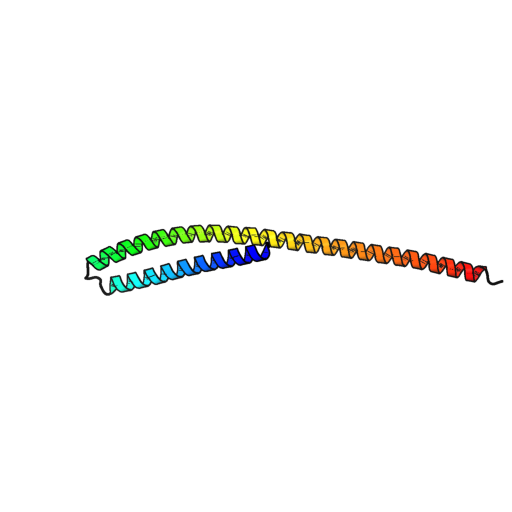 -8.336 43.211 1.00 95.38 105 LEU A CA 1
ATOM 917 C C . LEU A 1 105 ? -24.890 -7.652 44.121 1.00 95.38 105 LEU A C 1
ATOM 919 O O . LEU A 1 105 ? -25.007 -8.009 45.291 1.00 95.38 105 LEU A O 1
ATOM 923 N N . LEU A 1 106 ? -25.625 -6.658 43.609 1.00 96.00 106 LEU A N 1
ATOM 924 C CA . LEU A 1 106 ? -26.691 -6.003 44.371 1.00 96.00 106 LEU A CA 1
ATOM 925 C C . LEU A 1 106 ? -27.857 -6.952 44.639 1.00 96.00 106 LEU A C 1
ATOM 927 O O . LEU A 1 106 ? -28.444 -6.890 45.718 1.00 96.00 106 LEU A O 1
ATOM 931 N N . ASP A 1 107 ? -28.205 -7.796 43.673 1.00 95.31 107 ASP A N 1
ATOM 932 C CA . ASP A 1 107 ? -29.283 -8.763 43.835 1.00 95.31 107 ASP A CA 1
ATOM 933 C C . ASP A 1 107 ? -28.868 -9.911 44.769 1.00 95.31 107 ASP A C 1
ATOM 935 O O . ASP A 1 107 ? -29.617 -10.208 45.699 1.00 95.31 107 ASP A O 1
ATOM 939 N N . GLU A 1 108 ? -27.641 -10.440 44.660 1.00 93.62 108 GLU A N 1
ATOM 940 C CA . GLU A 1 108 ? -27.103 -11.398 45.645 1.00 93.62 108 GLU A CA 1
ATOM 941 C C . GLU A 1 108 ? -27.088 -10.817 47.068 1.00 93.62 108 GLU A C 1
ATOM 943 O O . GLU A 1 108 ? -27.454 -11.491 48.032 1.00 93.62 108 GLU A O 1
ATOM 948 N N . GLN A 1 109 ? -26.695 -9.548 47.227 1.00 93.56 109 GLN A N 1
ATOM 949 C CA . GLN A 1 109 ? -26.673 -8.905 48.540 1.00 93.56 109 GLN A CA 1
ATOM 950 C C . GLN A 1 109 ? -28.079 -8.774 49.142 1.00 93.56 109 GLN A C 1
ATOM 952 O O . GLN A 1 109 ? -28.250 -9.006 50.339 1.00 93.56 109 GLN A O 1
ATOM 957 N N . LYS A 1 110 ? -29.093 -8.438 48.333 1.00 94.62 110 LYS A N 1
ATOM 958 C CA . LYS A 1 110 ? -30.487 -8.392 48.802 1.00 94.62 110 LYS A CA 1
ATOM 959 C C .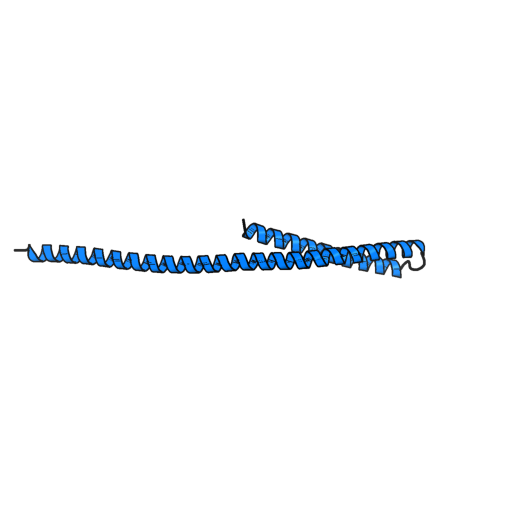 LYS A 1 110 ? -30.964 -9.761 49.275 1.00 94.62 110 LYS A C 1
ATOM 961 O O . LYS A 1 110 ? -31.567 -9.835 50.342 1.00 94.62 110 LYS A O 1
ATOM 966 N N . GLU A 1 111 ? -30.679 -10.819 48.516 1.00 91.81 111 GLU A N 1
ATOM 967 C CA . GLU A 1 111 ? -31.046 -12.187 48.899 1.00 91.81 111 GLU A CA 1
ATOM 968 C C . GLU A 1 111 ? -30.389 -12.585 50.228 1.00 91.81 111 GLU A C 1
ATOM 970 O O . GLU A 1 111 ? -31.060 -13.083 51.135 1.00 91.81 111 GLU A O 1
ATOM 975 N N . LEU A 1 112 ? -29.095 -12.294 50.399 1.00 91.81 112 LEU A N 1
ATOM 976 C CA . LEU A 1 112 ? -28.380 -12.549 51.653 1.00 91.81 112 LEU A CA 1
ATOM 977 C C . LEU A 1 112 ? -28.958 -11.750 52.831 1.00 91.81 112 LEU A C 1
ATOM 979 O O . LEU A 1 112 ? -29.128 -12.303 53.921 1.00 91.81 112 LEU A O 1
ATOM 983 N N . ASP A 1 113 ? -29.294 -10.475 52.627 1.00 91.56 113 ASP A N 1
ATOM 984 C CA . ASP A 1 113 ? -29.907 -9.627 53.653 1.00 91.56 113 ASP A CA 1
ATOM 985 C C . ASP A 1 113 ? -31.311 -10.122 54.052 1.00 91.56 113 ASP A C 1
ATOM 987 O O . ASP A 1 113 ? -31.707 -10.022 55.219 1.00 91.56 113 ASP A O 1
ATOM 991 N N . GLU A 1 114 ? -32.098 -10.633 53.103 1.00 89.12 114 GLU A N 1
ATOM 992 C CA . GLU A 1 114 ? -33.408 -11.243 53.362 1.00 89.12 114 GLU A CA 1
ATOM 993 C C . GLU A 1 114 ? -33.282 -12.543 54.158 1.00 89.12 114 GLU A C 1
ATOM 995 O O . GLU A 1 114 ? -33.966 -12.704 55.174 1.00 89.12 114 GLU A O 1
ATOM 1000 N N . ILE A 1 115 ? -32.359 -13.426 53.769 1.00 89.50 115 ILE A N 1
ATOM 1001 C CA . ILE A 1 115 ? -32.048 -14.654 54.510 1.00 89.50 115 ILE A CA 1
ATOM 1002 C C . ILE A 1 115 ? -31.601 -14.308 55.936 1.00 89.50 115 ILE A C 1
ATOM 1004 O O . ILE A 1 115 ? -32.139 -14.842 56.909 1.00 89.50 115 ILE A O 1
ATOM 1008 N N . GLY A 1 116 ? -30.671 -13.362 56.091 1.00 86.38 116 GLY A N 1
ATOM 1009 C CA . GLY A 1 116 ? -30.199 -12.909 57.400 1.00 86.38 116 GLY A CA 1
ATOM 1010 C C . GLY A 1 116 ? -31.335 -12.378 58.283 1.00 86.38 116 GLY A C 1
ATOM 1011 O O . GLY A 1 116 ? -31.416 -12.715 59.467 1.00 86.38 116 GLY A O 1
ATOM 1012 N N . ARG A 1 117 ? -32.270 -11.612 57.705 1.00 82.81 117 ARG A N 1
ATOM 1013 C CA . ARG A 1 117 ? -33.479 -11.141 58.403 1.00 82.81 117 ARG A CA 1
ATOM 1014 C C . ARG A 1 117 ? -34.405 -12.279 58.828 1.00 82.81 117 ARG A C 1
ATOM 1016 O O . ARG A 1 117 ? -34.918 -12.228 59.946 1.00 82.81 117 ARG A O 1
ATOM 1023 N N . GLN A 1 118 ? -34.615 -13.297 57.995 1.00 77.56 118 GLN A N 1
ATOM 1024 C CA . GLN A 1 118 ? -35.427 -14.469 58.348 1.00 77.56 118 GLN A CA 1
ATOM 1025 C C . GLN A 1 118 ? -34.811 -15.263 59.510 1.00 77.56 118 GLN A C 1
ATOM 1027 O O . GLN A 1 118 ? -35.511 -15.592 60.468 1.00 77.56 118 GLN A O 1
ATOM 1032 N N . PHE A 1 119 ? -33.495 -15.487 59.498 1.00 72.94 119 PHE A N 1
ATOM 1033 C CA . PHE A 1 119 ? -32.802 -16.155 60.607 1.00 72.94 119 PHE A CA 1
ATOM 1034 C C . PHE A 1 119 ? -32.838 -15.344 61.913 1.00 72.94 119 PHE A C 1
ATOM 1036 O O . PHE A 1 119 ? -33.003 -15.917 62.987 1.00 72.94 119 PHE A O 1
ATOM 1043 N N . MET A 1 120 ? -32.749 -14.014 61.838 1.00 66.81 120 MET A N 1
ATOM 1044 C CA . MET A 1 120 ? -32.833 -13.125 63.008 1.00 66.81 120 MET A CA 1
ATOM 1045 C C . MET A 1 120 ? -34.253 -12.998 63.584 1.00 66.81 120 MET A C 1
ATOM 1047 O O . MET A 1 120 ? -34.409 -12.690 64.763 1.00 66.81 120 MET A O 1
ATOM 1051 N N . SER A 1 121 ? -35.292 -13.222 62.775 1.00 62.25 121 SER A N 1
ATOM 1052 C CA . SER A 1 121 ? -36.701 -13.112 63.190 1.00 62.25 121 SER A CA 1
ATOM 1053 C C . SER A 1 121 ? -37.342 -14.449 63.591 1.00 62.25 121 SER A C 1
ATOM 1055 O O . SER A 1 121 ? -38.325 -14.437 64.327 1.00 62.25 121 SER A O 1
ATOM 1057 N N . GLY A 1 122 ? -36.769 -15.588 63.182 1.00 57.56 122 GLY A N 1
ATOM 1058 C CA . GLY A 1 122 ? -37.185 -16.938 63.593 1.00 57.56 122 GLY A CA 1
ATOM 1059 C C . GLY A 1 122 ? -36.499 -17.485 64.853 1.00 57.56 122 GLY A C 1
ATOM 1060 O O . GLY A 1 122 ? -36.814 -18.588 65.286 1.00 57.56 122 GLY A O 1
ATOM 1061 N N . GLY A 1 123 ? -35.562 -16.740 65.447 1.00 54.09 123 GLY A N 1
ATOM 1062 C CA . GLY A 1 123 ? -34.862 -17.110 66.681 1.00 54.09 123 GLY A CA 1
ATOM 1063 C C . GLY A 1 123 ? -35.625 -16.713 67.948 1.00 54.09 123 GLY A C 1
ATOM 1064 O O . GLY A 1 123 ? -35.181 -15.823 68.674 1.00 54.09 123 GLY A O 1
ATOM 1065 N N . ARG A 1 124 ? -36.771 -17.347 68.209 1.00 46.53 124 ARG A N 1
ATOM 1066 C CA . ARG A 1 124 ? -37.406 -17.421 69.535 1.00 46.53 124 ARG A CA 1
ATOM 1067 C C . ARG A 1 124 ? -38.001 -18.798 69.757 1.00 46.53 124 ARG A C 1
ATOM 1069 O O . ARG A 1 124 ? -38.683 -19.283 68.830 1.00 46.53 124 ARG A O 1
#

Foldseek 3Di:
DLVVVLVVLVVVLVVLVVVLVVLVVVLVVLVVVCVVPVVDPVSNVVSVVVNVVSVVVNVVSVVVSVVSVVVSVVSVVVVVVVVVVVVVVVVVVVVVVVVVVVVVVVVVVVVVVVVVVVVVVPPD

Radius of gyration: 35.31 Å; chains: 1; bounding box: 71×27×104 Å

Secondary structure (DSSP, 8-state):
-HHHHHHHHHHHHHHHHHHHHHHHHHHHHHHHHHHHTTT-HHHHHHHHHHHHHHHHHHHHHHHHHHHHHHHHHHHHHHHHHHHHHHHHHHHHHHHHHHHHHHHHHHHHHHHHHHHHHHHHHS--

Sequence (124 aa):
MEEDRYRLLQKDLNDLKKKLEKIKIEKENIFAHLRENGSDLWLNIDYRKYLKKQRELEEKISVKKREKEAEVKKQLNVLMEKRRERKTLEKLKEKETEKFIKEFLLDEQKELDEIGRQFMSGGR